Protein AF-A0A2C9KT71-F1 (afdb_monomer)

pLDDT: mean 85.92, std 9.26, range [49.59, 96.12]

InterPro domains:
  IPR050598 Cellular Amino Acid Transporter [PTHR11785] (4-86)

Radius of gyration: 16.82 Å; Cα contacts (8 Å, |Δi|>4): 27; chains: 1; bounding box: 31×50×34 Å

Solvent-accessible surface area (backbone atoms only — not comparable to full-atom values): 4934 Å² total; per-residue (Å²): 134,82,60,86,60,55,65,62,49,52,52,48,53,51,33,39,52,52,32,50,56,52,35,50,74,72,33,86,87,53,82,68,57,68,66,58,45,51,52,52,18,50,51,48,45,49,50,52,50,49,40,41,75,77,34,55,70,59,42,52,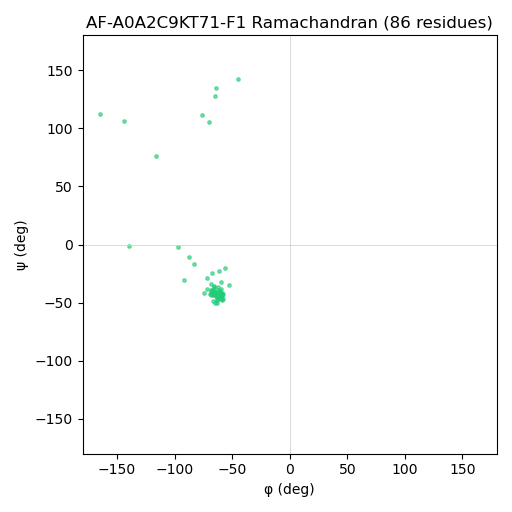52,54,52,49,52,53,51,52,51,53,53,53,54,52,51,51,54,53,52,52,51,54,53,56,63,69,74,101

Structure (mmCIF, N/CA/C/O backbone):
data_AF-A0A2C9KT71-F1
#
_entry.id   AF-A0A2C9KT71-F1
#
loop_
_atom_site.group_PDB
_atom_site.id
_atom_site.type_symbol
_atom_site.label_atom_id
_atom_site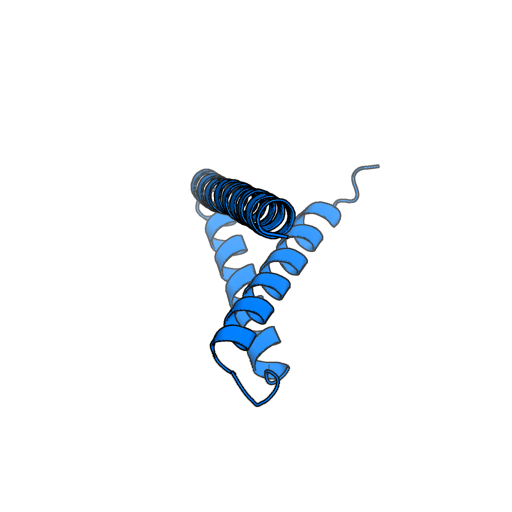.label_alt_id
_atom_site.label_comp_id
_atom_site.label_asym_id
_atom_site.label_entity_id
_atom_site.label_seq_id
_atom_site.pdbx_PDB_ins_code
_atom_site.Cartn_x
_atom_site.Cartn_y
_atom_site.Cartn_z
_atom_site.occupancy
_atom_site.B_iso_or_equiv
_atom_site.auth_seq_id
_atom_site.auth_comp_id
_atom_site.auth_asym_id
_atom_site.auth_atom_id
_atom_site.pdbx_PDB_model_num
ATOM 1 N N . MET A 1 1 ? 11.762 22.783 -12.388 1.00 49.59 1 MET A N 1
ATOM 2 C CA . MET A 1 1 ? 10.379 23.080 -11.957 1.00 49.59 1 MET A CA 1
ATOM 3 C C . MET A 1 1 ? 9.915 21.940 -11.050 1.00 49.59 1 MET A C 1
ATOM 5 O O . MET A 1 1 ? 9.508 20.908 -11.560 1.00 49.59 1 MET A O 1
ATOM 9 N N . ARG A 1 2 ? 10.080 22.046 -9.720 1.00 53.28 2 ARG A N 1
ATOM 10 C CA . ARG A 1 2 ? 9.483 21.065 -8.791 1.00 53.28 2 ARG A CA 1
ATOM 11 C C . ARG A 1 2 ? 7.996 21.392 -8.715 1.00 53.28 2 ARG A C 1
ATOM 13 O O . ARG A 1 2 ? 7.635 22.467 -8.248 1.00 53.28 2 ARG A O 1
ATOM 20 N N . ILE A 1 3 ? 7.149 20.517 -9.240 1.00 70.00 3 ILE A N 1
ATOM 21 C CA . ILE A 1 3 ? 5.699 20.661 -9.113 1.00 70.00 3 ILE A CA 1
ATOM 22 C C . ILE A 1 3 ? 5.388 20.391 -7.639 1.00 70.00 3 ILE A C 1
ATOM 24 O O . ILE A 1 3 ? 5.466 19.247 -7.204 1.00 70.00 3 ILE A O 1
ATOM 28 N N . ALA A 1 4 ? 5.085 21.436 -6.862 1.00 72.00 4 ALA A N 1
ATOM 29 C CA . ALA A 1 4 ? 4.844 21.334 -5.416 1.00 72.00 4 ALA A CA 1
ATOM 30 C C . ALA A 1 4 ? 3.728 20.330 -5.050 1.00 72.00 4 ALA A C 1
ATO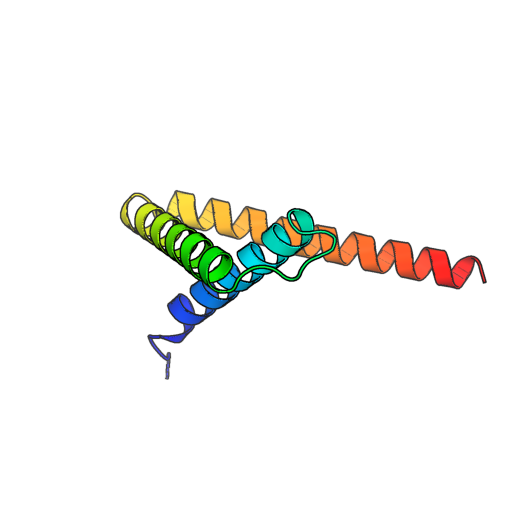M 32 O O . ALA A 1 4 ? 3.690 19.819 -3.937 1.00 72.00 4 ALA A O 1
ATOM 33 N N . ALA A 1 5 ? 2.850 20.004 -6.004 1.00 76.31 5 ALA A N 1
ATOM 34 C CA . ALA A 1 5 ? 1.781 19.024 -5.847 1.00 76.31 5 ALA A CA 1
ATOM 35 C C . ALA A 1 5 ? 2.183 17.565 -6.161 1.00 76.31 5 ALA A C 1
ATOM 37 O O . ALA A 1 5 ? 1.419 16.657 -5.854 1.00 76.31 5 ALA A O 1
ATOM 38 N N . ALA A 1 6 ? 3.356 17.294 -6.747 1.00 81.81 6 ALA A N 1
ATOM 39 C CA . ALA A 1 6 ? 3.704 15.937 -7.191 1.00 81.81 6 ALA A CA 1
ATOM 40 C C . ALA A 1 6 ? 3.847 14.940 -6.024 1.00 81.81 6 ALA A C 1
ATOM 42 O O . ALA A 1 6 ? 3.366 13.810 -6.099 1.00 81.81 6 ALA A O 1
ATOM 43 N N . GLU A 1 7 ? 4.464 15.374 -4.926 1.00 81.06 7 GLU A N 1
ATOM 44 C CA . GLU A 1 7 ? 4.695 14.561 -3.725 1.00 81.06 7 GLU A CA 1
ATOM 45 C C . GLU A 1 7 ? 3.384 14.178 -2.998 1.00 81.06 7 GLU A C 1
ATOM 47 O O . GLU A 1 7 ? 3.165 12.983 -2.748 1.00 81.06 7 GLU A O 1
ATOM 52 N N . PRO A 1 8 ? 2.451 15.117 -2.718 1.00 80.12 8 PRO A N 1
ATOM 53 C CA . PRO A 1 8 ? 1.165 14.759 -2.120 1.00 80.12 8 PRO A CA 1
ATOM 54 C C . PRO A 1 8 ? 0.267 13.955 -3.072 1.00 80.12 8 PRO A C 1
ATOM 56 O O . PRO A 1 8 ? -0.422 13.043 -2.615 1.00 80.12 8 PRO A O 1
ATOM 59 N N . CYS A 1 9 ? 0.308 14.209 -4.387 1.00 88.12 9 CYS A N 1
ATOM 60 C CA . CYS A 1 9 ? -0.446 13.412 -5.361 1.00 88.12 9 CYS A CA 1
ATOM 61 C C . CYS A 1 9 ? 0.014 11.950 -5.390 1.00 88.12 9 CYS A C 1
ATOM 63 O O . CYS A 1 9 ? -0.822 11.050 -5.367 1.00 88.12 9 CYS A O 1
ATOM 65 N N . SER A 1 10 ? 1.326 11.699 -5.385 1.00 85.88 10 SER A N 1
ATOM 66 C CA . SER A 1 10 ? 1.869 10.334 -5.360 1.00 85.88 10 SER A CA 1
ATOM 67 C C . SER A 1 10 ? 1.425 9.566 -4.108 1.00 85.88 10 SER A C 1
ATOM 69 O O . SER A 1 10 ? 1.041 8.399 -4.182 1.00 85.88 10 SER A O 1
ATOM 71 N N . THR A 1 11 ? 1.404 10.243 -2.957 1.00 85.44 11 THR A N 1
ATOM 72 C CA . THR A 1 11 ? 0.947 9.652 -1.690 1.00 85.44 11 THR A CA 1
ATOM 73 C C . THR A 1 11 ? -0.548 9.324 -1.725 1.00 85.44 11 THR A C 1
ATOM 75 O O . THR A 1 11 ? -0.951 8.245 -1.292 1.00 85.44 11 THR A O 1
ATOM 78 N N . ALA A 1 12 ? -1.368 10.216 -2.290 1.00 88.88 12 ALA A N 1
ATOM 79 C CA . ALA A 1 12 ? -2.804 9.993 -2.442 1.00 88.88 12 ALA A CA 1
ATOM 80 C C . ALA A 1 12 ? -3.112 8.811 -3.374 1.00 88.88 12 ALA A C 1
ATOM 82 O O . ALA A 1 12 ? -3.924 7.956 -3.027 1.00 88.88 12 ALA A O 1
ATOM 83 N N . VAL A 1 13 ? -2.425 8.722 -4.518 1.00 89.81 13 VAL A N 1
ATOM 84 C CA . VAL A 1 13 ? -2.568 7.597 -5.459 1.00 89.81 13 VAL A CA 1
ATOM 85 C C . VAL A 1 13 ? -2.179 6.278 -4.793 1.00 89.81 13 VAL A C 1
ATOM 87 O O . VAL A 1 13 ? -2.883 5.282 -4.947 1.00 89.81 13 VAL A O 1
ATOM 90 N N . PHE A 1 14 ? -1.098 6.265 -4.009 1.00 87.25 14 PHE A N 1
ATOM 91 C CA . PHE A 1 14 ? -0.679 5.069 -3.281 1.00 87.25 14 PHE A CA 1
ATOM 92 C C . PHE A 1 14 ? -1.716 4.615 -2.241 1.00 87.25 14 PHE A C 1
ATOM 94 O O . PHE A 1 14 ? -2.020 3.427 -2.164 1.00 87.25 14 PHE A O 1
ATOM 101 N N . ALA A 1 15 ? -2.287 5.544 -1.470 1.00 88.44 15 ALA A N 1
ATOM 102 C CA . ALA A 1 15 ? -3.327 5.235 -0.486 1.00 88.44 15 ALA A CA 1
ATOM 103 C C . ALA A 1 15 ? -4.628 4.732 -1.136 1.00 88.44 15 ALA A C 1
ATOM 105 O O . ALA A 1 15 ? -5.277 3.829 -0.601 1.00 88.44 15 ALA A O 1
ATOM 106 N N . LEU A 1 16 ? -4.987 5.284 -2.300 1.00 90.44 16 LEU A N 1
ATOM 107 C CA . LEU A 1 16 ? -6.137 4.824 -3.076 1.00 90.44 16 LEU A CA 1
ATOM 108 C C . LEU A 1 16 ? -5.928 3.381 -3.547 1.00 90.44 16 LEU A C 1
ATOM 110 O O . LEU A 1 16 ? -6.746 2.519 -3.251 1.00 90.44 16 LEU A O 1
ATOM 114 N N . ALA A 1 17 ? -4.774 3.103 -4.162 1.00 90.00 17 ALA A N 1
ATOM 115 C CA . ALA A 1 17 ? -4.423 1.766 -4.629 1.00 90.00 17 ALA A CA 1
ATOM 116 C C . ALA A 1 17 ? -4.382 0.742 -3.485 1.00 90.00 17 ALA A C 1
ATOM 118 O O . ALA A 1 17 ? -4.883 -0.367 -3.635 1.00 90.00 17 ALA A O 1
ATOM 119 N N . PHE A 1 18 ? -3.821 1.106 -2.325 1.00 86.06 18 PHE A N 1
ATOM 120 C CA . PHE A 1 18 ? -3.841 0.243 -1.141 1.00 86.06 18 PHE A CA 1
ATOM 121 C C . PHE A 1 18 ? -5.272 -0.109 -0.726 1.00 86.06 18 PHE A C 1
ATOM 123 O O . PHE A 1 18 ? -5.566 -1.260 -0.419 1.00 86.06 18 PHE A O 1
ATOM 130 N N . THR A 1 19 ? -6.163 0.878 -0.749 1.00 89.44 19 THR A N 1
ATOM 131 C CA . THR A 1 19 ? -7.565 0.672 -0.397 1.00 89.44 19 THR A CA 1
ATOM 132 C C . THR A 1 19 ? -8.272 -0.230 -1.403 1.00 89.44 19 THR A C 1
ATOM 134 O O . THR A 1 19 ? -9.020 -1.101 -0.975 1.00 89.44 19 THR A O 1
ATOM 137 N N . ASP A 1 20 ? -8.010 -0.076 -2.703 1.00 89.38 20 ASP A N 1
ATOM 138 C CA . ASP A 1 20 ? -8.549 -0.973 -3.732 1.00 89.38 20 ASP A CA 1
ATOM 139 C C . ASP A 1 20 ? -8.067 -2.416 -3.532 1.00 89.38 20 ASP A C 1
ATOM 141 O O . ASP A 1 20 ? -8.887 -3.328 -3.524 1.00 89.38 20 ASP A O 1
ATOM 145 N N . TYR A 1 21 ? -6.774 -2.634 -3.258 1.00 88.00 21 TYR A N 1
ATOM 146 C CA . TYR A 1 21 ? -6.250 -3.975 -2.956 1.00 88.00 21 TYR A CA 1
ATOM 147 C C . TYR A 1 21 ? -6.885 -4.598 -1.704 1.00 88.00 21 TYR A C 1
ATOM 149 O O . TYR A 1 21 ? -7.178 -5.792 -1.685 1.00 88.00 21 TYR A O 1
ATOM 157 N N . VAL A 1 22 ? -7.096 -3.808 -0.647 1.00 87.00 22 VAL A N 1
ATOM 158 C CA . VAL A 1 22 ? -7.772 -4.286 0.571 1.00 87.00 22 VAL A CA 1
ATOM 159 C C . VAL A 1 22 ? -9.248 -4.565 0.299 1.00 87.00 22 VAL A C 1
ATOM 161 O O . VAL A 1 22 ? -9.788 -5.538 0.814 1.00 87.00 22 VAL A O 1
ATOM 164 N N . ALA A 1 23 ? -9.908 -3.728 -0.498 1.00 87.69 23 ALA A N 1
ATOM 165 C CA . ALA A 1 23 ? -11.314 -3.895 -0.819 1.00 87.69 23 ALA A CA 1
ATOM 166 C C . ALA A 1 23 ? -11.548 -5.142 -1.682 1.00 87.69 23 ALA A C 1
ATOM 168 O O . ALA A 1 23 ? -12.485 -5.881 -1.401 1.00 87.69 23 ALA A O 1
ATOM 169 N N . ASP A 1 24 ? -10.672 -5.423 -2.646 1.00 86.00 24 ASP A N 1
ATOM 170 C CA . ASP A 1 24 ? -10.705 -6.655 -3.445 1.00 86.00 24 ASP A CA 1
ATOM 171 C C . ASP A 1 24 ? -10.584 -7.906 -2.554 1.00 86.00 24 ASP A C 1
ATOM 173 O O . ASP A 1 24 ? -11.373 -8.838 -2.664 1.00 86.00 24 ASP A O 1
ATOM 177 N N . ALA A 1 25 ? -9.695 -7.870 -1.553 1.00 83.81 25 ALA A N 1
ATOM 178 C CA . ALA A 1 25 ? -9.548 -8.958 -0.583 1.00 83.81 25 ALA A CA 1
ATOM 179 C C . ALA A 1 25 ? -10.761 -9.138 0.357 1.00 83.81 25 ALA A C 1
ATOM 181 O O . ALA A 1 25 ? -10.954 -10.216 0.918 1.00 83.81 25 ALA A O 1
ATOM 182 N N . VAL A 1 26 ? -11.556 -8.088 0.580 1.00 83.25 26 VAL A N 1
ATOM 183 C CA . VAL A 1 26 ? -12.740 -8.119 1.461 1.00 83.25 26 VAL A CA 1
ATOM 184 C C . VAL A 1 26 ? -14.011 -8.474 0.684 1.00 83.25 26 VAL A C 1
ATOM 186 O O . VAL A 1 26 ? -14.922 -9.088 1.242 1.00 83.25 26 VAL A O 1
ATOM 189 N N . PHE A 1 27 ? -14.084 -8.104 -0.594 1.00 80.25 27 PHE A N 1
ATOM 190 C CA . PHE A 1 27 ? -15.257 -8.268 -1.445 1.00 80.25 27 PHE A CA 1
ATOM 191 C C . PHE A 1 27 ? -14.957 -9.221 -2.615 1.00 80.25 27 PHE A C 1
ATOM 193 O O . PHE A 1 27 ? -14.832 -8.803 -3.759 1.00 80.25 27 PHE A O 1
ATOM 200 N N . ASP A 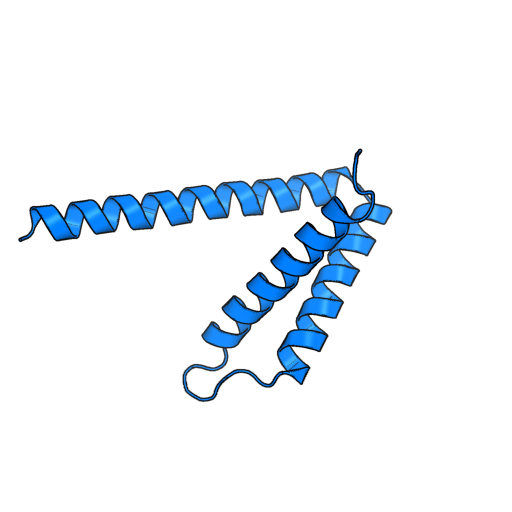1 28 ? -14.917 -10.523 -2.319 1.00 67.56 28 ASP A N 1
ATOM 201 C CA . ASP A 1 28 ? -14.521 -11.609 -3.239 1.00 67.56 28 ASP A CA 1
ATOM 202 C C . ASP A 1 28 ? -15.408 -11.759 -4.503 1.00 67.56 28 ASP A C 1
ATOM 204 O O . ASP A 1 28 ? -14.981 -12.319 -5.505 1.00 67.56 28 ASP A O 1
ATOM 208 N N . GLN A 1 29 ? -16.662 -11.278 -4.479 1.00 65.50 29 GLN A N 1
ATOM 209 C CA . GLN A 1 29 ? -17.664 -11.583 -5.526 1.00 65.50 29 GLN A CA 1
ATOM 210 C C . GLN A 1 29 ? -18.551 -10.401 -5.952 1.00 65.50 29 GLN A C 1
ATOM 212 O O . GLN A 1 29 ? -19.415 -10.546 -6.817 1.00 65.50 29 GLN A O 1
ATOM 217 N N . CYS A 1 30 ? -18.393 -9.222 -5.352 1.00 67.56 30 CYS A N 1
ATOM 218 C CA . CYS A 1 30 ? -19.240 -8.067 -5.647 1.00 67.56 30 CYS A CA 1
ATOM 219 C C . CYS A 1 30 ? -18.361 -6.822 -5.581 1.00 67.56 30 CYS A C 1
ATOM 221 O O . CYS A 1 30 ? -17.934 -6.451 -4.495 1.00 67.56 30 CYS A O 1
ATOM 223 N N . GLY A 1 31 ? -18.030 -6.236 -6.735 1.00 70.50 31 GLY A N 1
ATOM 224 C CA . GLY A 1 31 ? -17.036 -5.162 -6.839 1.00 70.50 31 GLY A CA 1
ATOM 225 C C . GLY A 1 31 ? -17.192 -4.074 -5.761 1.00 70.50 31 GLY A C 1
ATOM 226 O O . GLY A 1 31 ? -18.320 -3.730 -5.386 1.00 70.50 31 GLY A O 1
ATOM 227 N N . PRO A 1 32 ? -16.079 -3.530 -5.239 1.00 73.38 32 PRO A N 1
ATOM 228 C CA . PRO A 1 32 ? -16.103 -2.737 -4.022 1.00 73.38 32 PRO A CA 1
ATOM 229 C C . PRO A 1 32 ? -16.929 -1.452 -4.197 1.00 73.38 32 PRO A C 1
ATOM 231 O O . PRO A 1 32 ? -16.784 -0.737 -5.196 1.00 73.38 32 PRO A O 1
ATOM 234 N N . PRO A 1 33 ? -17.803 -1.104 -3.235 1.00 83.31 33 PRO A N 1
ATOM 235 C CA . PRO A 1 33 ? -18.616 0.096 -3.340 1.00 83.31 33 PRO A CA 1
ATOM 236 C C . PRO A 1 33 ? -17.724 1.339 -3.326 1.00 83.31 33 PRO A C 1
ATOM 238 O O . PRO A 1 33 ? -16.936 1.553 -2.404 1.00 83.31 33 PRO A O 1
ATOM 241 N N . ARG A 1 34 ? -17.902 2.217 -4.320 1.00 83.69 34 ARG A N 1
ATOM 242 C CA . ARG A 1 34 ? -17.079 3.427 -4.509 1.00 83.69 34 ARG A CA 1
ATOM 243 C C . ARG A 1 34 ? -16.988 4.303 -3.254 1.00 83.69 34 ARG A C 1
ATOM 245 O O . ARG A 1 34 ? -15.952 4.904 -2.992 1.00 83.69 34 ARG A O 1
ATOM 252 N N . LEU A 1 35 ? -18.062 4.364 -2.467 1.00 86.12 35 LEU A N 1
ATOM 253 C CA . LEU A 1 35 ? -18.091 5.101 -1.202 1.00 86.12 35 LEU A CA 1
ATOM 254 C C . LEU A 1 35 ? -17.130 4.514 -0.161 1.00 86.12 35 LEU A C 1
ATOM 256 O O . LEU A 1 35 ? -16.434 5.275 0.502 1.00 86.12 35 LEU A O 1
ATOM 260 N N . PHE A 1 36 ? -17.044 3.186 -0.046 1.00 86.75 36 PHE A N 1
ATOM 261 C CA . PHE A 1 36 ? -16.135 2.523 0.890 1.00 86.75 36 PHE A CA 1
ATOM 262 C C . PHE A 1 36 ? -14.676 2.828 0.549 1.00 86.75 36 PHE A C 1
ATOM 264 O O . PHE A 1 36 ? -13.924 3.266 1.418 1.00 86.75 36 PHE A O 1
ATOM 271 N N . VAL A 1 37 ? -14.309 2.700 -0.731 1.00 89.19 37 VAL A N 1
ATOM 272 C CA . VAL A 1 37 ? -12.947 2.987 -1.203 1.00 89.19 37 VAL A CA 1
ATOM 273 C C . VAL A 1 37 ? -12.562 4.439 -0.914 1.00 89.19 37 VAL A C 1
ATOM 275 O O . VAL A 1 37 ? -11.501 4.698 -0.357 1.00 89.19 37 VAL A O 1
ATOM 278 N N . ILE A 1 38 ? -13.436 5.406 -1.214 1.00 88.38 38 ILE A N 1
ATOM 279 C CA . ILE A 1 38 ? 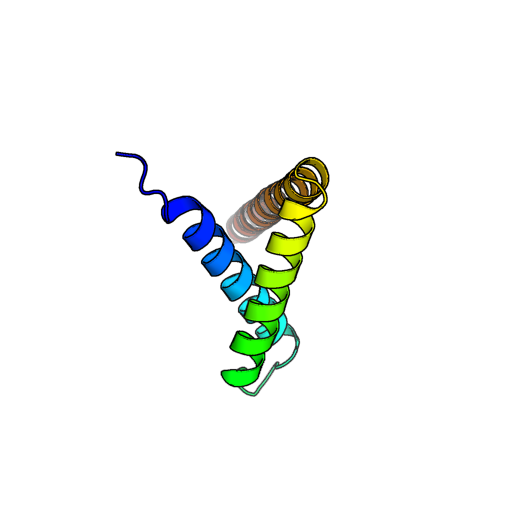-13.135 6.830 -0.990 1.00 88.38 38 ILE A CA 1
ATOM 280 C C . ILE A 1 38 ? -13.011 7.157 0.505 1.00 88.38 38 ILE A C 1
ATOM 282 O O . ILE A 1 38 ? -12.116 7.916 0.883 1.00 88.38 38 ILE A O 1
ATOM 286 N N . ILE A 1 39 ? -13.878 6.604 1.361 1.00 91.00 39 ILE A N 1
ATOM 287 C CA . ILE A 1 39 ? -13.837 6.852 2.811 1.00 91.00 39 ILE A CA 1
ATOM 288 C C . ILE A 1 39 ? -12.544 6.288 3.405 1.00 91.00 39 ILE A C 1
ATOM 290 O O . ILE A 1 39 ? -11.817 7.013 4.087 1.00 91.00 39 ILE A O 1
ATOM 294 N N . VAL A 1 40 ? -12.222 5.029 3.104 1.00 90.62 40 VAL A N 1
ATOM 295 C CA . VAL A 1 40 ? -11.022 4.369 3.636 1.00 90.62 40 VAL A CA 1
ATOM 296 C C . VAL A 1 40 ? -9.752 5.022 3.085 1.00 90.62 40 VAL A C 1
ATOM 298 O O . VAL A 1 40 ? -8.843 5.321 3.861 1.00 90.62 40 VAL A O 1
ATOM 301 N N . ALA A 1 41 ? -9.712 5.361 1.793 1.00 91.06 41 ALA A N 1
ATOM 302 C CA . ALA A 1 41 ? -8.583 6.077 1.204 1.00 91.06 41 ALA A CA 1
ATOM 303 C C . ALA A 1 41 ? -8.393 7.464 1.839 1.00 91.06 41 ALA A C 1
ATOM 305 O O . ALA A 1 41 ? -7.270 7.845 2.165 1.00 91.06 41 ALA A O 1
ATOM 306 N N . SER A 1 42 ? -9.479 8.207 2.085 1.00 92.50 42 SER A N 1
ATOM 307 C CA . SER A 1 42 ? -9.412 9.517 2.751 1.00 92.50 42 SER A CA 1
ATOM 308 C C . SER A 1 42 ? -8.884 9.391 4.180 1.00 92.50 42 SER A C 1
ATOM 310 O O . SER A 1 42 ? -8.011 10.161 4.582 1.00 92.50 42 SER A O 1
ATOM 312 N N . MET A 1 43 ? -9.354 8.393 4.935 1.00 92.06 43 MET A N 1
ATOM 313 C CA . MET A 1 43 ? -8.850 8.096 6.280 1.00 92.06 43 MET A CA 1
ATOM 314 C C . MET A 1 43 ? -7.367 7.704 6.272 1.00 92.06 43 MET A C 1
ATOM 316 O O . MET A 1 43 ? -6.623 8.130 7.154 1.00 92.06 43 MET A O 1
ATOM 320 N N . ALA A 1 44 ? -6.922 6.936 5.276 1.00 90.25 44 ALA A N 1
ATOM 321 C CA . ALA A 1 44 ? -5.525 6.539 5.120 1.00 90.25 44 ALA A CA 1
ATOM 322 C C . ALA A 1 44 ? -4.610 7.726 4.767 1.00 90.25 44 ALA A C 1
ATOM 324 O O . ALA A 1 44 ? -3.516 7.859 5.315 1.00 90.25 44 ALA A O 1
ATOM 325 N N . VAL A 1 45 ? -5.054 8.628 3.887 1.00 91.75 45 VAL A N 1
ATOM 326 C CA . VAL A 1 45 ? -4.297 9.850 3.566 1.00 91.75 45 VAL A CA 1
ATOM 327 C C . VAL A 1 45 ? -4.246 10.786 4.774 1.00 91.75 45 VAL A C 1
ATOM 329 O O . VAL A 1 45 ? -3.182 11.323 5.082 1.00 91.75 45 VAL A O 1
ATOM 332 N N . LEU A 1 46 ? -5.361 10.955 5.491 1.00 92.06 46 LEU A N 1
ATOM 333 C CA . LEU A 1 46 ? -5.420 11.762 6.712 1.00 92.06 46 LEU A CA 1
ATOM 334 C C . LEU A 1 46 ? -4.509 11.205 7.807 1.00 92.06 46 LEU A C 1
ATOM 336 O O . LEU A 1 46 ? -3.783 11.973 8.431 1.00 92.06 46 LEU A O 1
ATOM 340 N N . SER A 1 47 ? -4.495 9.888 8.024 1.00 89.25 47 SER A N 1
ATOM 341 C CA . SER A 1 47 ? -3.612 9.273 9.018 1.00 89.25 47 SER A CA 1
ATOM 342 C C . SER A 1 47 ? -2.139 9.458 8.653 1.00 89.25 47 SER A C 1
ATOM 344 O O . SER A 1 47 ? -1.354 9.870 9.504 1.00 89.25 47 SER A O 1
ATOM 346 N N . MET A 1 48 ? -1.768 9.276 7.383 1.00 87.00 48 MET A N 1
ATOM 347 C CA . MET A 1 48 ? -0.415 9.567 6.893 1.00 87.00 48 MET A CA 1
ATOM 348 C C . MET A 1 48 ? -0.042 11.045 7.066 1.00 87.00 48 MET A C 1
ATOM 350 O O . MET A 1 48 ? 1.066 11.356 7.502 1.00 87.00 48 MET A O 1
ATOM 354 N N . ALA A 1 49 ? -0.964 11.968 6.779 1.00 89.69 49 ALA A N 1
ATOM 355 C CA . ALA A 1 49 ? -0.749 13.398 6.978 1.00 89.69 49 ALA A CA 1
ATOM 356 C C . ALA A 1 49 ? -0.564 13.751 8.464 1.00 89.69 49 ALA A C 1
ATOM 358 O O . ALA A 1 49 ? 0.337 14.515 8.806 1.00 89.69 49 ALA A O 1
ATOM 359 N N . LEU A 1 50 ? -1.358 13.155 9.357 1.00 90.81 50 LEU A N 1
ATOM 360 C CA . LEU A 1 50 ? -1.210 13.331 10.802 1.00 90.81 50 LEU A CA 1
ATOM 361 C C . LEU A 1 50 ? 0.130 12.783 11.296 1.00 90.81 50 LEU A C 1
ATOM 363 O O . LEU A 1 50 ? 0.833 13.472 12.032 1.00 90.81 50 LEU A O 1
ATOM 367 N N . VAL A 1 51 ? 0.531 11.592 10.845 1.00 88.38 51 VAL A N 1
ATOM 368 C CA . VAL A 1 51 ? 1.840 11.016 11.182 1.00 88.38 51 VAL A CA 1
ATOM 369 C C . VAL A 1 51 ? 2.972 11.909 10.674 1.00 88.38 51 VAL A C 1
ATOM 371 O O . VAL A 1 51 ? 3.920 12.141 11.417 1.00 88.38 51 VAL A O 1
ATOM 374 N N . ASN A 1 52 ? 2.857 12.479 9.469 1.00 88.31 52 ASN A N 1
ATOM 375 C CA . ASN A 1 52 ? 3.832 13.438 8.940 1.00 88.31 52 ASN A CA 1
ATOM 376 C C . ASN A 1 52 ? 3.979 14.677 9.834 1.00 88.31 52 ASN A C 1
ATOM 378 O O . ASN A 1 52 ? 5.103 15.115 10.079 1.00 88.31 52 ASN A O 1
ATOM 382 N N . VAL A 1 53 ? 2.862 15.230 10.321 1.00 89.19 53 VAL A N 1
ATOM 383 C CA . VAL A 1 53 ? 2.853 16.421 11.189 1.00 89.19 53 VAL A CA 1
ATOM 384 C C . VAL A 1 53 ? 3.375 16.101 12.591 1.00 89.19 53 VAL A C 1
ATOM 386 O O . VAL A 1 53 ? 4.094 16.908 13.173 1.00 89.19 53 VAL A O 1
ATOM 389 N N . MET A 1 54 ? 3.051 14.926 13.133 1.00 89.88 54 MET A N 1
ATOM 390 C CA . MET A 1 54 ? 3.513 14.507 14.460 1.00 89.88 54 MET A CA 1
ATOM 391 C C . MET A 1 54 ? 4.991 14.103 14.461 1.00 89.88 54 MET A C 1
ATOM 393 O O . MET A 1 54 ? 5.718 14.413 15.405 1.00 89.88 54 MET A O 1
ATOM 397 N N . SER A 1 55 ? 5.449 13.380 13.436 1.00 86.44 55 SER A N 1
ATOM 398 C CA . SER A 1 55 ? 6.841 12.955 13.315 1.00 86.44 55 SER A CA 1
ATOM 399 C C . SER A 1 55 ? 7.185 12.483 11.903 1.00 86.44 55 SER A C 1
ATOM 401 O O . SER A 1 55 ? 6.809 11.394 11.462 1.00 86.44 55 SER A O 1
ATOM 403 N N . THR A 1 56 ? 8.032 13.251 11.226 1.00 86.00 56 THR A N 1
ATOM 404 C CA . THR A 1 56 ? 8.549 12.907 9.894 1.00 86.00 56 THR A CA 1
ATOM 405 C C . THR A 1 56 ? 9.329 11.587 9.880 1.00 86.00 56 THR A C 1
ATOM 407 O O . THR A 1 56 ? 9.237 10.829 8.918 1.00 86.00 56 THR A O 1
ATOM 410 N N . LYS A 1 57 ? 10.012 11.242 10.981 1.00 88.56 57 LYS A N 1
ATOM 411 C CA . LYS A 1 57 ? 10.778 9.988 11.121 1.00 88.56 57 LYS A CA 1
ATOM 412 C C . LYS A 1 57 ? 9.890 8.740 11.116 1.00 88.56 57 LYS A C 1
ATOM 414 O O . LYS A 1 57 ? 10.295 7.698 10.608 1.00 88.56 57 LYS A O 1
ATOM 419 N N . LEU A 1 58 ? 8.690 8.826 11.694 1.00 83.75 58 LEU A N 1
ATOM 420 C CA . LEU A 1 58 ? 7.731 7.715 11.714 1.00 83.75 58 LEU A CA 1
ATOM 421 C C . LEU A 1 58 ? 7.172 7.444 10.317 1.00 83.75 58 LEU A C 1
ATOM 423 O O . LEU A 1 58 ? 7.098 6.287 9.901 1.00 83.75 58 LEU A O 1
ATOM 427 N N . SER A 1 59 ? 6.839 8.505 9.584 1.00 86.00 59 SER A N 1
ATOM 428 C CA . SER A 1 59 ? 6.374 8.388 8.202 1.00 86.00 59 SER A CA 1
ATOM 429 C C . SER A 1 59 ? 7.436 7.801 7.280 1.00 86.00 59 SER A C 1
ATOM 431 O O . SER A 1 59 ? 7.154 6.871 6.526 1.00 86.00 59 SER A O 1
ATOM 433 N N . GLU A 1 60 ? 8.683 8.257 7.399 1.00 88.69 60 GLU A N 1
ATOM 434 C CA . GLU A 1 60 ? 9.794 7.719 6.609 1.00 88.69 60 GLU A CA 1
ATOM 435 C C . GLU A 1 60 ? 9.983 6.213 6.859 1.00 88.69 60 GLU A C 1
ATOM 437 O O . GLU A 1 60 ? 10.170 5.428 5.928 1.00 88.69 60 GLU A O 1
ATOM 442 N N . LYS A 1 61 ? 9.816 5.771 8.111 1.00 87.81 61 LYS A N 1
ATOM 443 C CA . LYS A 1 61 ? 9.875 4.351 8.472 1.00 87.81 61 LYS A CA 1
ATOM 444 C C . LYS A 1 61 ? 8.726 3.540 7.855 1.00 87.81 61 LYS A C 1
ATOM 446 O O . LYS A 1 61 ? 8.960 2.434 7.370 1.00 87.81 61 LYS A O 1
ATOM 451 N N . LEU A 1 62 ? 7.505 4.081 7.837 1.00 86.56 62 LEU A N 1
ATOM 452 C CA . LEU A 1 62 ? 6.347 3.466 7.167 1.00 86.56 62 LEU A CA 1
ATOM 453 C C . LEU A 1 62 ? 6.569 3.344 5.653 1.00 86.56 62 LEU A C 1
ATOM 455 O O . LEU A 1 62 ? 6.307 2.292 5.067 1.00 86.56 62 LEU A O 1
ATOM 459 N N . GLN A 1 63 ? 7.104 4.391 5.026 1.00 86.56 63 GLN A N 1
ATOM 460 C CA . GLN A 1 63 ? 7.422 4.394 3.597 1.00 86.56 63 GLN A CA 1
ATOM 461 C C . GLN A 1 63 ? 8.538 3.396 3.251 1.00 86.56 63 GLN A C 1
ATOM 463 O O . GLN A 1 63 ? 8.453 2.697 2.236 1.00 86.56 63 GLN A O 1
ATOM 468 N N . MET A 1 64 ? 9.549 3.261 4.112 1.00 89.88 64 MET A N 1
ATOM 469 C CA . MET A 1 64 ? 10.599 2.247 3.973 1.00 89.88 64 MET A CA 1
ATOM 470 C C . MET A 1 64 ? 10.033 0.825 4.025 1.00 89.88 64 MET A C 1
ATOM 472 O O . MET A 1 64 ? 10.361 0.008 3.166 1.00 89.88 64 MET A O 1
ATOM 476 N N . LEU A 1 65 ? 9.129 0.533 4.965 1.00 88.44 65 LEU A N 1
ATOM 477 C CA . LEU A 1 65 ? 8.465 -0.774 5.043 1.00 88.44 65 LEU A CA 1
ATOM 478 C C . LEU A 1 65 ? 7.664 -1.088 3.772 1.00 88.44 65 LEU A C 1
ATOM 480 O O . LEU A 1 65 ? 7.779 -2.187 3.231 1.00 88.44 65 LEU A O 1
ATOM 484 N N . ALA A 1 66 ? 6.910 -0.117 3.251 1.00 85.06 66 ALA A N 1
ATOM 485 C CA . ALA A 1 66 ? 6.177 -0.283 1.997 1.00 85.06 66 ALA A CA 1
ATOM 486 C C . ALA A 1 66 ? 7.116 -0.536 0.804 1.00 85.06 66 ALA A C 1
ATOM 488 O O . ALA A 1 66 ? 6.803 -1.333 -0.079 1.00 85.06 66 ALA A O 1
ATOM 489 N N . THR A 1 67 ? 8.282 0.109 0.781 1.00 89.12 67 THR A N 1
ATOM 490 C CA . THR A 1 67 ? 9.284 -0.073 -0.280 1.00 89.12 67 THR A CA 1
ATOM 491 C C . THR A 1 67 ? 9.904 -1.467 -0.230 1.00 89.12 67 THR A C 1
ATOM 493 O O . THR A 1 67 ? 9.998 -2.134 -1.260 1.00 89.12 67 THR A O 1
ATOM 496 N N . VAL A 1 68 ? 10.245 -1.951 0.967 1.00 93.88 68 VAL A N 1
ATOM 497 C CA . VAL A 1 68 ? 10.706 -3.333 1.168 1.00 93.88 68 VAL A CA 1
ATOM 498 C C . VAL A 1 68 ? 9.627 -4.333 0.741 1.00 93.88 68 VAL A C 1
ATOM 500 O O . VAL A 1 68 ? 9.939 -5.297 0.046 1.00 93.88 68 VAL A O 1
ATOM 503 N N . GLY A 1 69 ? 8.359 -4.074 1.075 1.00 89.44 69 GLY A N 1
ATOM 504 C CA . GLY A 1 69 ? 7.226 -4.905 0.652 1.00 89.44 69 GLY A CA 1
ATOM 505 C C . GLY A 1 69 ? 7.044 -4.967 -0.869 1.00 89.44 69 GLY A C 1
ATOM 506 O O . GLY A 1 69 ? 6.805 -6.035 -1.426 1.00 89.44 69 GLY A O 1
ATOM 507 N N . LYS A 1 70 ? 7.213 -3.842 -1.575 1.00 88.19 70 LYS A N 1
ATOM 508 C CA . LYS A 1 70 ? 7.176 -3.823 -3.049 1.00 88.19 70 LYS A CA 1
ATOM 509 C C . LYS A 1 70 ? 8.285 -4.687 -3.654 1.00 88.19 70 LYS A C 1
ATOM 511 O O . LYS A 1 70 ? 8.033 -5.434 -4.597 1.00 88.19 70 LYS A O 1
ATOM 516 N N . LEU A 1 71 ? 9.500 -4.603 -3.110 1.00 95.00 71 LEU A N 1
ATOM 517 C CA . LEU A 1 71 ? 10.645 -5.382 -3.590 1.00 95.00 71 LEU A CA 1
ATOM 518 C C . LEU A 1 71 ? 10.483 -6.881 -3.318 1.00 95.00 71 LEU A C 1
ATOM 520 O O . LEU A 1 71 ? 10.823 -7.701 -4.177 1.00 95.00 71 LEU A O 1
ATOM 524 N N . SER A 1 72 ? 9.941 -7.253 -2.157 1.00 93.06 72 SER A N 1
ATOM 525 C CA . SER A 1 72 ? 9.685 -8.659 -1.839 1.00 93.06 72 SER A CA 1
ATOM 526 C C . SER A 1 72 ? 8.596 -9.247 -2.737 1.00 93.06 72 SER A C 1
ATOM 528 O O . SER A 1 72 ? 8.800 -10.326 -3.292 1.00 93.06 72 SER A O 1
ATOM 530 N N . ALA A 1 73 ? 7.497 -8.520 -2.968 1.00 92.56 73 ALA A N 1
ATOM 531 C CA . 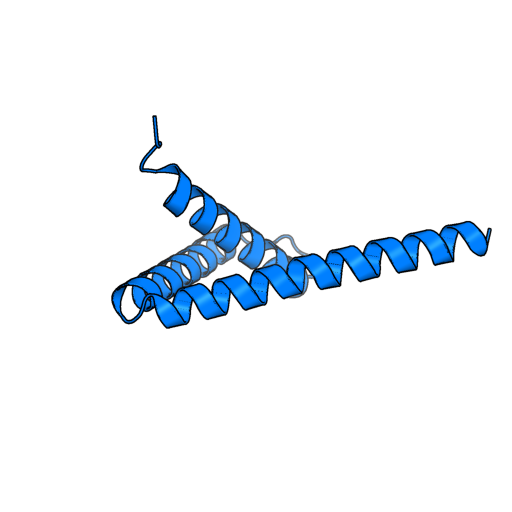ALA A 1 73 ? 6.442 -8.937 -3.893 1.00 92.56 73 ALA A CA 1
ATOM 532 C C . ALA A 1 73 ? 6.984 -9.154 -5.316 1.00 92.56 73 ALA A C 1
ATOM 534 O O . ALA A 1 73 ? 6.744 -10.202 -5.915 1.00 92.56 73 ALA A O 1
ATOM 535 N N . LEU A 1 74 ? 7.783 -8.210 -5.829 1.00 94.94 74 LEU A N 1
ATOM 536 C CA . LEU A 1 74 ? 8.421 -8.337 -7.142 1.00 94.94 74 LEU A CA 1
ATOM 537 C C . LEU A 1 74 ? 9.320 -9.581 -7.219 1.00 94.94 74 LEU A C 1
ATOM 539 O O . LEU A 1 74 ? 9.271 -10.325 -8.196 1.00 94.94 74 LEU A O 1
ATOM 543 N N . SER A 1 75 ? 10.105 -9.833 -6.169 1.00 95.00 75 SER A N 1
ATOM 544 C CA . SER A 1 75 ? 11.002 -10.992 -6.101 1.00 95.00 75 SER A CA 1
ATOM 545 C C . SER A 1 75 ? 10.231 -12.314 -6.169 1.00 95.00 75 SER A C 1
ATOM 547 O O . SER A 1 75 ? 10.631 -13.221 -6.898 1.00 95.00 75 SER A O 1
ATOM 549 N N . VAL A 1 76 ? 9.098 -12.416 -5.465 1.00 95.44 76 VAL A N 1
ATOM 550 C CA . VAL A 1 76 ? 8.234 -13.608 -5.497 1.00 95.44 76 VAL A CA 1
ATOM 551 C C . VAL A 1 76 ? 7.658 -13.839 -6.894 1.00 95.44 76 VAL A C 1
ATOM 553 O O . VAL A 1 76 ? 7.710 -14.967 -7.382 1.00 95.44 76 VAL A O 1
ATOM 556 N N . VAL A 1 77 ? 7.162 -12.788 -7.558 1.00 95.12 77 VAL A N 1
ATOM 557 C CA . VAL A 1 77 ? 6.615 -12.886 -8.925 1.00 95.12 77 VAL A CA 1
ATOM 558 C C . VAL A 1 77 ? 7.674 -13.390 -9.911 1.00 95.12 77 VAL A C 1
ATOM 560 O O . VAL A 1 77 ? 7.390 -14.292 -10.697 1.00 95.12 77 VAL A O 1
ATOM 563 N N . VAL A 1 78 ? 8.906 -12.875 -9.838 1.00 95.75 78 VAL A N 1
ATOM 564 C CA . VAL A 1 78 ? 10.015 -13.313 -10.705 1.00 95.75 78 VAL A CA 1
ATOM 565 C C . VAL A 1 78 ? 10.367 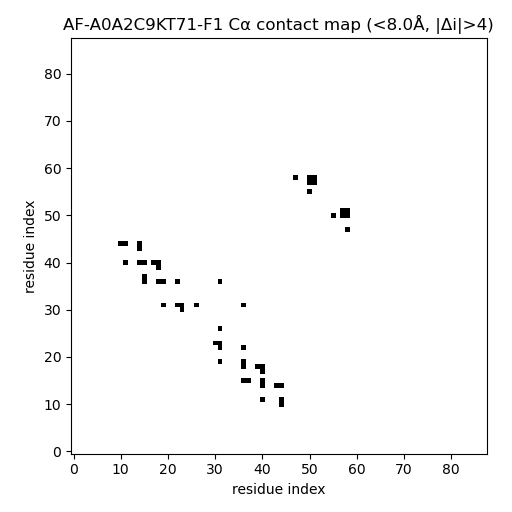-14.783 -10.465 1.00 95.75 78 VAL A C 1
ATOM 567 O O . VAL A 1 78 ? 10.467 -15.554 -11.419 1.00 95.75 78 VAL A O 1
ATOM 570 N N . VAL A 1 79 ? 10.517 -15.199 -9.203 1.00 96.12 79 VAL A N 1
ATOM 571 C CA . VAL A 1 79 ? 10.865 -16.590 -8.863 1.00 96.12 79 VAL A CA 1
ATOM 572 C C . VAL A 1 79 ? 9.758 -17.560 -9.281 1.00 96.12 79 VAL A C 1
ATOM 574 O O . VAL A 1 79 ? 10.058 -18.603 -9.863 1.00 96.12 79 VAL A O 1
ATOM 577 N N . MET A 1 80 ? 8.486 -17.220 -9.040 1.00 94.94 80 MET A N 1
ATOM 578 C CA . MET A 1 80 ? 7.361 -18.027 -9.524 1.00 94.94 80 MET A CA 1
ATOM 579 C C . MET A 1 80 ? 7.332 -18.108 -11.052 1.00 94.94 80 MET A C 1
ATOM 581 O O . MET A 1 80 ? 7.112 -19.192 -11.585 1.00 94.94 80 MET A O 1
ATOM 585 N N . GLY A 1 81 ? 7.587 -17.004 -11.759 1.00 94.19 81 GLY A N 1
ATOM 586 C CA . GLY A 1 81 ? 7.654 -16.996 -13.221 1.00 94.1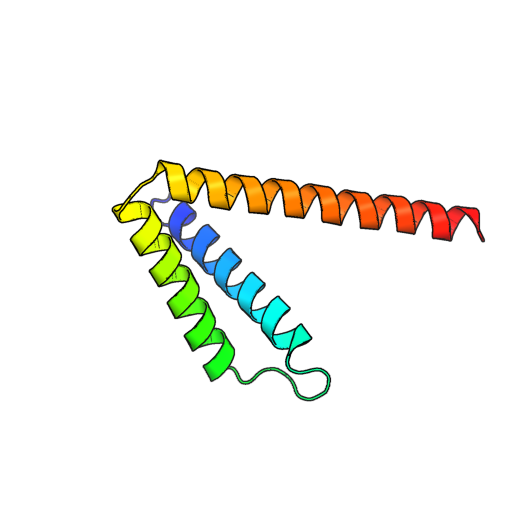9 81 GLY A CA 1
ATOM 587 C C . GLY A 1 81 ? 8.724 -17.946 -13.763 1.00 94.19 81 GLY A C 1
ATOM 588 O O . GLY A 1 81 ? 8.429 -18.778 -14.616 1.00 94.19 81 GLY A O 1
ATOM 589 N N . ILE A 1 82 ? 9.941 -17.900 -13.211 1.00 95.56 82 ILE A N 1
ATOM 590 C CA . ILE A 1 82 ? 11.037 -18.805 -13.606 1.00 95.56 82 ILE A CA 1
ATOM 591 C C . ILE A 1 82 ? 10.673 -20.268 -13.320 1.00 95.56 82 ILE A C 1
ATOM 593 O O . ILE A 1 82 ? 10.927 -21.143 -14.150 1.00 95.56 82 ILE A O 1
ATOM 597 N N . LYS A 1 83 ? 10.046 -20.532 -12.165 1.00 95.44 83 LYS A N 1
ATOM 598 C CA . LYS A 1 83 ? 9.560 -21.868 -11.802 1.00 95.44 83 LYS A CA 1
ATOM 599 C C . LYS A 1 83 ? 8.565 -22.406 -12.825 1.00 95.44 83 LYS A C 1
ATOM 601 O O . LYS A 1 83 ? 8.721 -23.542 -13.241 1.00 95.44 83 LYS A O 1
ATOM 606 N N . ARG A 1 84 ? 7.593 -21.594 -13.255 1.00 93.19 84 ARG A N 1
ATOM 607 C CA . ARG A 1 84 ? 6.604 -21.996 -14.268 1.00 93.19 84 ARG A CA 1
ATOM 608 C C . ARG A 1 84 ? 7.247 -22.306 -15.620 1.00 93.19 84 ARG A C 1
ATOM 610 O O . ARG A 1 84 ? 6.888 -23.306 -16.215 1.00 93.19 84 ARG A O 1
ATOM 617 N N . LEU A 1 85 ? 8.219 -21.503 -16.055 1.00 92.12 85 LEU A N 1
ATOM 618 C CA . LEU A 1 85 ? 8.889 -21.676 -17.352 1.00 92.12 85 LEU A CA 1
ATOM 619 C C . LEU A 1 85 ? 9.838 -22.880 -17.410 1.00 92.12 85 LEU A C 1
ATOM 621 O O . LEU A 1 85 ? 10.072 -23.412 -18.483 1.00 92.12 85 LEU A O 1
ATOM 625 N N . THR A 1 86 ? 10.433 -23.273 -16.281 1.00 88.69 86 THR A N 1
ATOM 626 C CA . THR A 1 86 ? 11.342 -24.439 -16.220 1.00 88.69 86 THR A CA 1
ATOM 627 C C . THR A 1 86 ? 10.581 -25.763 -16.079 1.00 88.69 86 THR A C 1
ATOM 629 O O . THR A 1 86 ? 11.161 -26.830 -16.249 1.00 88.69 86 THR A O 1
ATOM 632 N N . GLU A 1 87 ? 9.308 -25.694 -15.687 1.00 71.12 87 GLU A N 1
ATOM 633 C CA . GLU A 1 87 ? 8.436 -26.853 -15.467 1.00 71.12 87 GLU A CA 1
ATOM 634 C C . GLU A 1 87 ? 7.542 -27.150 -16.690 1.00 71.12 87 GLU A C 1
ATOM 636 O O . GLU A 1 87 ? 6.815 -28.142 -16.674 1.00 71.12 87 GLU A O 1
ATOM 641 N N . GLU A 1 88 ? 7.629 -26.317 -17.738 1.00 53.56 88 GLU A N 1
ATOM 642 C CA . GLU A 1 88 ? 7.205 -26.626 -19.115 1.00 53.56 88 GLU A CA 1
ATOM 643 C C . GLU A 1 88 ? 8.305 -27.351 -19.906 1.00 53.56 88 GLU A C 1
ATOM 645 O O . GLU A 1 88 ? 9.498 -26.998 -19.751 1.00 53.56 88 GLU A O 1
#

Foldseek 3Di:
DPPPCPVLVVVLVVLLVVLLVVQCVVCVDDRGDPVSSVVSSVVVSVVLVVCCVVDVVVSVVVVVVVVVVVVVVVVVVVVVVVVVVVVD

Sequence (88 aa):
MRIAAAEPCSTAVFALAFTDYVADAVFDQCGPPRLFVIIVASMAVLSMALVNVMSTKLSEKLQMLATVGKLSALSVVVVMGIKRLTEE

Nearest PDB structures (foldseek):
  7ard-assembly1_f  TM=5.768E-01  e=4.906E+00  Polytomella sp. Pringsheim 198.80

Mean predicted aligned error: 6.58 Å

Secondary structure (DSSP, 8-state):
---TTHHHHHHHHHHHHHHHHHHHHH-SSS---HHHHHHHHHHHHHH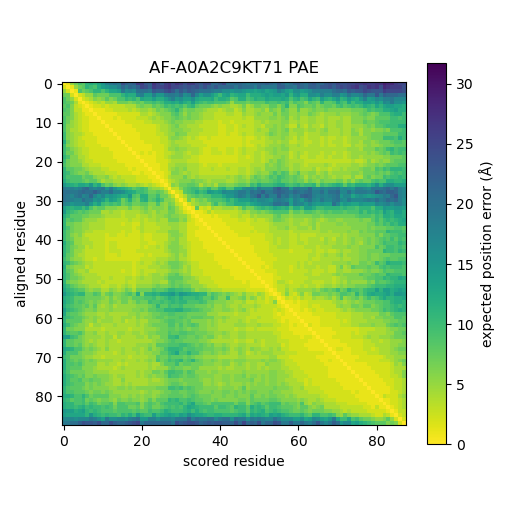HHHHHHH-HHHHHHHHHHHHHHHHHHHHHHHHHHHHHHH--

Organism: Biomphalaria glabrata (NCBI:txid6526)